Protein AF-A0A958XX95-F1 (afdb_monomer)

Radius of gyration: 17.13 Å; Cα contacts (8 Å, |Δi|>4): 70; chains: 1; bounding box: 40×29×41 Å

Foldseek 3Di:
DAEAEDLQDADQDDPVQPPDPVSVVVVVVSVVVVVVSVVCCVVHPYYQYQPVSNVDDPPPPVCVVVSVVSSVVSVVVCVVVVVVVVVCVVVVDDPPDPDDPPPPDDDDDDDDDDDDDPVVVVVVSVD

Mean predicted aligned error: 12.02 Å

Structure (mmCIF, N/CA/C/O backbone):
data_AF-A0A958XX95-F1
#
_entry.id   AF-A0A958XX95-F1
#
loop_
_atom_site.group_PDB
_atom_site.id
_atom_site.type_symbol
_atom_site.label_atom_id
_atom_site.label_alt_id
_atom_site.label_comp_id
_atom_site.label_asym_id
_atom_site.label_entity_id
_atom_site.label_seq_id
_atom_site.pdbx_PDB_ins_code
_atom_site.Cartn_x
_atom_site.Cartn_y
_atom_site.Cartn_z
_atom_site.occupancy
_atom_site.B_iso_or_equiv
_atom_site.auth_seq_id
_atom_site.auth_comp_id
_atom_site.auth_asym_id
_atom_site.auth_atom_id
_atom_site.pdbx_PDB_model_num
ATOM 1 N N . VAL A 1 1 ? 14.726 3.144 -13.491 1.00 84.94 1 VAL A N 1
ATOM 2 C CA . VAL A 1 1 ? 13.413 2.656 -13.025 1.00 84.94 1 VAL A CA 1
ATOM 3 C C . VAL A 1 1 ? 13.214 3.076 -11.586 1.00 84.94 1 VAL A C 1
ATOM 5 O O . VAL A 1 1 ? 14.090 2.810 -10.772 1.00 84.94 1 VAL A O 1
ATOM 8 N N . LEU A 1 2 ? 12.113 3.756 -11.286 1.00 90.56 2 LEU A N 1
ATOM 9 C CA . LEU A 1 2 ? 11.698 4.125 -9.940 1.00 90.56 2 LEU A CA 1
ATOM 10 C C . LEU A 1 2 ? 10.413 3.376 -9.585 1.00 90.56 2 LEU A C 1
ATOM 12 O O . LEU A 1 2 ? 9.389 3.536 -10.249 1.00 90.56 2 LEU A O 1
ATOM 16 N N . LEU A 1 3 ? 10.462 2.576 -8.523 1.00 91.69 3 LEU A N 1
ATOM 17 C CA . LEU A 1 3 ? 9.314 1.823 -8.025 1.00 91.69 3 LEU A CA 1
ATOM 18 C C . LEU A 1 3 ? 8.752 2.510 -6.779 1.00 91.69 3 LEU A C 1
ATOM 20 O O . LEU A 1 3 ? 9.494 2.837 -5.855 1.00 91.69 3 LEU A O 1
ATOM 24 N N . GLY A 1 4 ? 7.441 2.737 -6.756 1.00 90.88 4 GLY A N 1
ATOM 25 C CA . GLY A 1 4 ? 6.723 3.252 -5.594 1.00 90.88 4 GLY A CA 1
ATOM 26 C C . GLY A 1 4 ? 6.029 2.136 -4.822 1.00 90.88 4 GLY A C 1
ATOM 27 O O . GLY A 1 4 ? 5.458 1.227 -5.418 1.00 90.88 4 GLY A O 1
ATOM 28 N N . SER A 1 5 ? 6.023 2.238 -3.496 1.00 90.19 5 SER A N 1
ATOM 29 C CA . SER A 1 5 ? 5.194 1.408 -2.621 1.00 90.19 5 SER A CA 1
ATOM 30 C C . SER A 1 5 ? 4.270 2.313 -1.819 1.00 90.19 5 SER A C 1
ATOM 32 O O . SER A 1 5 ? 4.731 3.250 -1.164 1.00 90.19 5 SER A O 1
ATOM 34 N N . PHE A 1 6 ? 2.966 2.068 -1.908 1.00 91.31 6 PHE A N 1
ATOM 35 C CA . PHE A 1 6 ? 1.950 2.822 -1.193 1.00 91.31 6 PHE A CA 1
ATOM 36 C C . PHE A 1 6 ? 0.993 1.875 -0.475 1.00 91.31 6 PHE A C 1
ATOM 38 O O . PHE A 1 6 ? 0.090 1.297 -1.072 1.00 91.31 6 PHE A O 1
ATOM 45 N N . VAL A 1 7 ? 1.216 1.724 0.828 1.00 86.81 7 VAL A N 1
ATOM 46 C CA . VAL A 1 7 ? 0.512 0.749 1.676 1.00 86.81 7 VAL A CA 1
ATOM 47 C C . VAL A 1 7 ? -0.568 1.379 2.557 1.00 86.81 7 VAL A C 1
ATOM 49 O O . VAL A 1 7 ? -1.386 0.673 3.130 1.00 86.81 7 VAL A O 1
ATOM 52 N N . SER A 1 8 ? -0.614 2.711 2.632 1.00 83.19 8 SER A N 1
ATOM 53 C CA . SER A 1 8 ? -1.546 3.462 3.485 1.00 83.19 8 SER A CA 1
ATOM 54 C C . SER A 1 8 ? -2.790 3.915 2.717 1.00 83.19 8 SER A C 1
ATOM 56 O O . SER A 1 8 ? -3.177 5.084 2.771 1.00 83.19 8 SER A O 1
ATOM 58 N N . LEU A 1 9 ? -3.398 3.002 1.959 1.00 82.31 9 LEU A N 1
ATOM 59 C CA . LEU A 1 9 ? -4.644 3.279 1.247 1.00 82.31 9 LEU A CA 1
ATOM 60 C C . LEU A 1 9 ? -5.790 3.452 2.241 1.00 82.31 9 LEU A C 1
ATOM 62 O O . LEU A 1 9 ? -5.886 2.747 3.243 1.00 82.31 9 LEU A O 1
ATOM 66 N N . LYS A 1 10 ? -6.673 4.404 1.950 1.00 84.31 10 LYS A N 1
ATOM 67 C CA . LYS A 1 10 ? -7.851 4.672 2.771 1.00 84.31 10 LYS A CA 1
ATOM 68 C C . LYS A 1 10 ? -9.090 4.200 2.042 1.00 84.31 10 LYS A C 1
ATOM 70 O O . LYS A 1 10 ? -9.208 4.372 0.828 1.00 84.31 10 LYS A O 1
ATOM 75 N N . LYS A 1 11 ? -10.008 3.605 2.799 1.00 82.38 11 LYS A N 1
ATOM 76 C CA . LYS A 1 11 ? -11.297 3.171 2.268 1.00 82.38 11 LYS A CA 1
ATOM 77 C C . LYS A 1 11 ? -12.124 4.366 1.769 1.00 82.38 11 LYS A C 1
ATOM 79 O O . LYS A 1 11 ? -11.931 5.477 2.290 1.00 82.38 11 LYS A O 1
ATOM 84 N N . PRO A 1 12 ? -13.045 4.134 0.813 1.00 79.19 12 PRO A N 1
ATOM 85 C CA . PRO A 1 12 ? -14.030 5.124 0.390 1.00 79.19 12 PRO A CA 1
ATOM 86 C C . PRO A 1 12 ? -14.784 5.721 1.580 1.00 79.19 12 PRO A C 1
ATOM 88 O O . PRO A 1 12 ? -14.972 5.060 2.601 1.00 79.19 12 PRO A O 1
ATOM 91 N N . LEU A 1 13 ? -15.172 6.987 1.445 1.00 81.62 13 LEU A N 1
ATOM 92 C CA . LEU A 1 13 ? -15.806 7.751 2.509 1.00 81.62 13 LEU A CA 1
ATOM 93 C C . LEU A 1 13 ? -17.230 7.247 2.766 1.00 81.62 13 LEU A C 1
ATOM 95 O O . LEU A 1 13 ? -18.050 7.207 1.851 1.00 81.62 13 LEU A O 1
ATOM 99 N N . GLU A 1 14 ? -17.533 6.921 4.018 1.00 82.94 14 GLU A N 1
ATOM 100 C CA . GLU A 1 14 ? -18.892 6.617 4.459 1.00 82.94 14 GLU A CA 1
ATOM 101 C C . GLU A 1 14 ? -19.420 7.748 5.353 1.00 82.94 14 GLU A C 1
ATOM 103 O O . GLU A 1 14 ? -18.679 8.327 6.149 1.00 82.94 14 GLU A O 1
ATOM 108 N N . LYS A 1 15 ? -20.718 8.071 5.256 1.00 79.75 15 LYS A N 1
ATOM 109 C CA . LYS A 1 15 ? -21.339 9.167 6.030 1.00 79.75 15 LYS A CA 1
ATOM 110 C C . LYS A 1 15 ? -21.182 8.997 7.546 1.00 79.75 15 LYS A C 1
ATOM 112 O O . LYS A 1 15 ? -21.091 9.988 8.265 1.00 79.75 15 LYS A O 1
ATOM 117 N N . SER A 1 16 ? -21.118 7.755 8.024 1.00 80.06 16 SER A N 1
ATOM 118 C CA . SER A 1 16 ? -20.918 7.414 9.438 1.00 80.06 16 SER A CA 1
ATOM 119 C C . SER A 1 16 ? -19.543 7.836 9.980 1.00 80.06 16 SER A C 1
ATOM 121 O O . SER A 1 16 ? -19.377 7.992 11.188 1.00 80.06 16 SER A O 1
ATOM 123 N N . GLU A 1 17 ? -18.565 8.087 9.106 1.00 75.06 17 GLU A N 1
ATOM 124 C CA . GLU A 1 17 ? -17.189 8.443 9.476 1.00 75.06 17 GLU A CA 1
ATOM 125 C C . GLU A 1 17 ? -16.955 9.944 9.630 1.00 75.06 17 GLU A C 1
ATOM 127 O O . GLU A 1 17 ? -15.832 10.372 9.887 1.00 75.06 17 GLU A O 1
ATOM 132 N N . LEU A 1 18 ? -18.003 10.747 9.463 1.00 85.06 18 LEU A N 1
ATOM 133 C CA . LEU A 1 18 ? -17.980 12.193 9.671 1.00 85.06 18 LEU A CA 1
ATOM 134 C C . LEU A 1 18 ? -18.837 12.611 10.873 1.00 85.06 18 LEU A C 1
ATOM 136 O O . LEU A 1 18 ? -19.164 13.785 11.023 1.00 85.06 18 LEU A O 1
ATOM 140 N N . ALA A 1 19 ? -19.211 11.659 11.732 1.00 87.44 19 ALA A N 1
ATOM 141 C CA . ALA A 1 19 ? -20.126 11.894 12.845 1.00 87.44 19 ALA A CA 1
ATOM 142 C C . ALA A 1 19 ? -19.508 12.730 13.98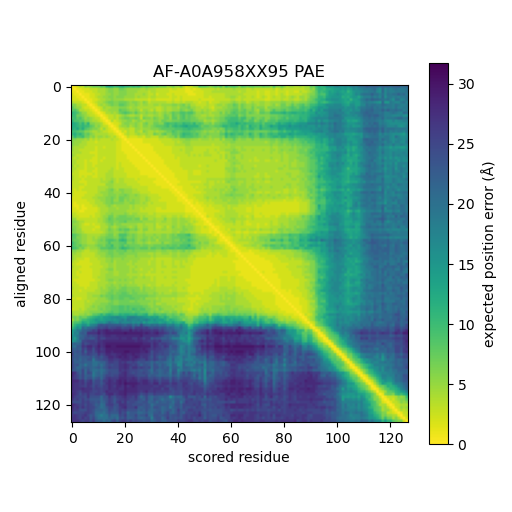2 1.00 87.44 19 ALA A C 1
ATOM 144 O O . ALA A 1 19 ? -20.231 13.321 14.780 1.00 87.44 19 ALA A O 1
ATOM 145 N N . SER A 1 20 ? -18.177 12.791 14.067 1.00 91.75 20 SER A N 1
ATOM 146 C CA . SER A 1 20 ? -17.445 13.527 15.102 1.00 91.75 20 SER A CA 1
ATOM 147 C C . SER A 1 20 ? -16.347 14.406 14.508 1.00 91.75 20 SER A C 1
ATOM 149 O O . SER A 1 20 ? -15.665 14.014 13.559 1.00 91.75 20 SER A O 1
ATOM 151 N N . THR A 1 21 ? -16.098 15.560 15.133 1.00 93.31 21 THR A N 1
ATOM 152 C CA . THR A 1 21 ? -14.984 16.465 14.807 1.00 93.31 21 THR A CA 1
ATOM 153 C C . THR A 1 21 ? -13.641 15.736 14.768 1.00 93.31 21 THR A C 1
ATOM 155 O O . THR A 1 21 ? -12.817 16.005 13.898 1.00 93.31 21 THR A O 1
ATOM 158 N N . LEU A 1 22 ? -13.423 14.771 15.667 1.00 92.38 22 LEU A N 1
ATOM 159 C CA . LEU A 1 22 ? -12.188 13.987 15.693 1.00 92.38 22 LEU A CA 1
ATOM 160 C C . LEU A 1 22 ? -12.067 13.080 14.460 1.00 92.38 22 LEU A C 1
ATOM 162 O O . LEU A 1 22 ? -10.991 12.975 13.874 1.00 92.38 22 LEU A O 1
ATOM 166 N N . GLN A 1 23 ? -13.169 12.465 14.025 1.00 89.88 23 GLN A N 1
ATOM 167 C CA . GLN A 1 23 ? -13.179 11.654 12.807 1.00 89.88 23 GLN A CA 1
ATOM 168 C C . GLN A 1 23 ? -12.968 12.522 11.559 1.00 89.88 23 GLN A C 1
ATOM 170 O O . GLN A 1 23 ? -12.189 12.152 10.681 1.00 89.88 23 GLN A O 1
ATOM 175 N N . LEU A 1 24 ? -13.574 13.713 11.525 1.00 91.62 24 LEU A N 1
ATOM 176 C CA . LEU A 1 24 ? -13.379 14.692 10.456 1.00 91.62 24 LEU A CA 1
ATOM 177 C C . LEU A 1 24 ? -11.910 15.134 10.346 1.00 91.62 24 LEU A C 1
ATOM 179 O O . LEU A 1 24 ? -11.354 15.131 9.249 1.00 91.62 24 LEU A O 1
ATOM 183 N N . ILE A 1 25 ? -11.261 15.466 11.468 1.00 93.62 25 ILE A N 1
ATOM 184 C CA . ILE A 1 25 ? -9.840 15.856 11.497 1.00 93.62 25 ILE A CA 1
ATOM 185 C C . ILE A 1 25 ? -8.951 14.705 11.015 1.00 93.62 25 ILE A C 1
ATOM 187 O O . ILE A 1 25 ? -8.077 14.917 10.172 1.00 93.62 25 ILE A O 1
ATOM 191 N N . ASN A 1 26 ? -9.196 13.481 11.493 1.00 89.19 26 ASN A N 1
ATOM 192 C CA . ASN A 1 26 ? -8.446 12.305 11.050 1.00 89.19 26 ASN A CA 1
ATOM 193 C C . ASN A 1 26 ? -8.589 12.089 9.539 1.00 89.19 26 ASN A C 1
ATOM 195 O O . ASN A 1 26 ? -7.596 11.850 8.855 1.00 89.19 26 ASN A O 1
ATOM 199 N N . ARG A 1 27 ? -9.799 12.261 8.992 1.00 89.19 27 ARG A N 1
ATOM 200 C CA . ARG A 1 27 ? -10.036 12.161 7.548 1.00 89.19 27 ARG A CA 1
ATOM 201 C C . ARG A 1 27 ? -9.374 13.274 6.745 1.00 89.19 27 ARG A C 1
ATOM 203 O O . ARG A 1 27 ? -8.801 12.987 5.696 1.00 89.19 27 ARG A O 1
ATOM 210 N N . ALA A 1 28 ? -9.386 14.510 7.235 1.00 92.44 28 ALA A N 1
ATOM 211 C CA . ALA A 1 28 ? -8.678 15.614 6.594 1.00 92.44 28 ALA A CA 1
ATOM 212 C C . ALA A 1 28 ? -7.156 15.377 6.564 1.00 92.44 28 ALA A C 1
ATOM 214 O O . ALA A 1 28 ? -6.505 15.620 5.544 1.00 92.44 28 ALA A O 1
ATOM 215 N N . SER A 1 29 ? -6.596 14.851 7.657 1.00 91.06 29 SER A N 1
ATOM 216 C CA . SER A 1 29 ? -5.178 14.488 7.755 1.00 91.06 29 SER A CA 1
ATOM 217 C C . SER A 1 29 ? -4.815 13.365 6.779 1.00 91.06 29 SER A C 1
ATOM 219 O O . SER A 1 29 ? -3.888 13.503 5.978 1.00 91.06 29 SER A O 1
ATOM 221 N N . ASP A 1 30 ? -5.611 12.294 6.767 1.00 88.81 30 ASP A N 1
ATOM 222 C CA . ASP A 1 30 ? -5.439 11.160 5.860 1.00 88.81 30 ASP A CA 1
ATOM 223 C C . ASP A 1 30 ? -5.473 11.593 4.387 1.00 88.81 30 ASP A C 1
ATOM 225 O O . ASP A 1 30 ? -4.608 11.201 3.600 1.00 88.81 30 ASP A O 1
ATOM 229 N N . LEU A 1 31 ? -6.430 12.449 4.012 1.00 90.25 31 LEU A N 1
ATOM 230 C CA . LEU A 1 31 ? -6.539 12.976 2.652 1.00 90.25 31 LEU A CA 1
ATOM 231 C C . LEU A 1 31 ? -5.333 13.845 2.280 1.00 90.25 31 LEU A C 1
ATOM 233 O O . LEU A 1 31 ? -4.808 13.733 1.171 1.00 90.25 31 LEU A O 1
ATOM 237 N N . SER A 1 32 ? -4.866 14.675 3.213 1.00 92.25 32 SER A N 1
ATOM 238 C CA . SER A 1 32 ? -3.681 15.514 3.016 1.00 92.25 32 SER A CA 1
ATOM 239 C C . SER A 1 32 ? -2.439 14.656 2.757 1.00 92.25 32 SER A C 1
ATOM 241 O O . SER A 1 32 ? -1.694 14.897 1.805 1.00 92.25 32 SER A O 1
ATOM 243 N N . PHE A 1 33 ? -2.250 13.596 3.547 1.00 89.88 33 PHE A N 1
ATOM 244 C CA . PHE A 1 33 ? -1.156 12.644 3.365 1.00 89.88 33 PHE A CA 1
ATOM 245 C C . PHE A 1 33 ? -1.245 11.895 2.025 1.00 89.88 33 PHE A C 1
ATOM 247 O O . PHE A 1 33 ? -0.242 11.751 1.311 1.00 89.88 33 PHE A O 1
ATOM 254 N N . MET A 1 34 ? -2.449 11.454 1.648 1.00 89.62 34 MET A N 1
ATOM 255 C CA . MET A 1 34 ? -2.694 10.805 0.361 1.00 89.62 34 MET A CA 1
ATOM 256 C C . MET A 1 34 ? -2.376 11.733 -0.813 1.00 89.62 34 MET A C 1
ATOM 258 O O . MET A 1 34 ? -1.679 11.312 -1.733 1.00 89.62 34 MET A O 1
ATOM 262 N N . ALA A 1 35 ? -2.819 12.992 -0.781 1.00 90.69 35 ALA A N 1
ATOM 263 C CA . ALA A 1 35 ? -2.595 13.952 -1.863 1.00 90.69 35 ALA A CA 1
ATOM 264 C C . ALA A 1 35 ? -1.099 14.176 -2.138 1.00 90.69 35 ALA A C 1
ATOM 266 O O . ALA A 1 35 ? -0.656 14.147 -3.290 1.00 90.69 35 ALA A O 1
ATOM 267 N N . VAL A 1 36 ? -0.300 14.320 -1.076 1.00 90.44 36 VAL A N 1
ATOM 268 C CA . VAL A 1 36 ? 1.160 14.467 -1.182 1.00 90.44 36 VAL A CA 1
ATOM 269 C C . VAL A 1 36 ? 1.811 13.198 -1.730 1.00 90.44 36 VAL A C 1
ATOM 271 O O . VAL A 1 36 ? 2.737 13.277 -2.537 1.00 90.44 36 VAL A O 1
ATOM 274 N N . SER A 1 37 ? 1.339 12.023 -1.315 1.00 89.56 37 SER A N 1
ATOM 275 C CA . SER A 1 37 ? 1.857 10.742 -1.807 1.00 89.56 37 SER A CA 1
ATOM 276 C C . SER A 1 37 ? 1.541 10.541 -3.291 1.00 89.56 37 SER A C 1
ATOM 278 O O . SER A 1 37 ? 2.446 10.271 -4.080 1.00 89.56 37 SER A O 1
ATOM 280 N N . VAL A 1 38 ? 0.292 10.784 -3.696 1.00 89.12 38 VAL A N 1
ATOM 281 C CA . VAL A 1 38 ? -0.164 10.676 -5.090 1.00 89.12 38 VAL A CA 1
ATOM 282 C C . VAL A 1 38 ? 0.608 11.622 -6.006 1.00 89.12 38 VAL A C 1
ATOM 284 O O . VAL A 1 38 ? 1.001 11.233 -7.106 1.00 89.12 38 VAL A O 1
ATOM 287 N N . TYR A 1 39 ? 0.922 12.832 -5.538 1.00 90.56 39 TYR A N 1
ATOM 288 C CA . TYR A 1 39 ? 1.744 13.772 -6.297 1.00 90.56 39 TYR A CA 1
ATOM 289 C C . TYR A 1 39 ? 3.129 13.206 -6.658 1.00 90.56 39 TYR A C 1
ATOM 291 O O . TYR A 1 39 ? 3.660 13.531 -7.721 1.00 90.56 39 TYR A O 1
ATOM 299 N N . LYS A 1 40 ? 3.706 12.333 -5.819 1.00 89.00 40 LYS A N 1
ATOM 300 C CA . LYS A 1 40 ? 5.011 11.695 -6.066 1.00 89.00 40 LYS A CA 1
ATOM 301 C C . LYS A 1 40 ? 4.930 10.554 -7.085 1.00 89.00 40 LYS A C 1
ATOM 303 O O . LYS A 1 40 ? 5.918 10.282 -7.762 1.00 89.00 40 LYS A O 1
ATOM 308 N N . PHE A 1 41 ? 3.765 9.921 -7.261 1.00 89.69 41 PHE A N 1
ATOM 309 C CA . PHE A 1 41 ? 3.597 8.761 -8.156 1.00 89.69 41 PHE A CA 1
ATOM 310 C C . PHE A 1 41 ? 3.822 9.087 -9.634 1.00 89.69 41 PHE A C 1
ATOM 312 O O . PHE A 1 41 ? 4.112 8.193 -10.431 1.00 89.69 41 PHE A O 1
ATOM 319 N N . LYS A 1 42 ? 3.745 10.369 -10.011 1.00 88.56 42 LYS A N 1
ATOM 320 C CA . LYS A 1 42 ? 4.089 10.824 -11.364 1.00 88.56 42 LYS A CA 1
ATOM 321 C C . LYS A 1 42 ? 5.550 10.554 -11.732 1.00 88.56 42 LYS A C 1
ATOM 323 O O . LYS A 1 42 ? 5.858 10.442 -12.910 1.00 88.56 42 LYS A O 1
ATOM 328 N N . TRP A 1 43 ? 6.434 10.454 -10.739 1.00 89.06 43 TRP A N 1
ATOM 329 C CA . TRP A 1 43 ? 7.852 10.177 -10.953 1.00 89.06 43 TRP A CA 1
ATOM 330 C C . TRP A 1 43 ? 8.189 8.687 -10.930 1.00 89.06 43 TRP A C 1
ATOM 332 O O . TRP A 1 43 ? 9.271 8.320 -11.376 1.00 89.06 43 TRP A O 1
ATOM 342 N N . CYS A 1 44 ? 7.295 7.841 -10.415 1.00 89.12 44 CYS A N 1
ATOM 343 C CA . CYS A 1 44 ? 7.499 6.396 -10.368 1.00 89.12 44 CYS A CA 1
ATOM 344 C C . CYS A 1 44 ? 7.091 5.758 -11.694 1.00 89.12 44 CYS A C 1
ATOM 346 O O . CYS A 1 44 ? 6.048 6.105 -12.231 1.00 89.12 44 CYS A O 1
ATOM 348 N N . ASP A 1 45 ? 7.836 4.780 -12.188 1.00 90.12 45 ASP A N 1
ATOM 349 C CA . ASP A 1 45 ? 7.466 4.011 -13.381 1.00 90.12 45 ASP A CA 1
ATOM 350 C C . ASP A 1 45 ? 6.349 3.006 -13.059 1.00 90.12 45 ASP A C 1
ATOM 352 O O . ASP A 1 45 ? 5.402 2.844 -13.825 1.00 90.12 45 ASP A O 1
ATOM 356 N N . LEU A 1 46 ? 6.397 2.413 -11.862 1.00 90.38 46 LEU A N 1
ATOM 357 C CA . LEU A 1 46 ? 5.380 1.500 -11.342 1.00 90.38 46 LEU A CA 1
ATOM 358 C C . LEU A 1 46 ? 5.121 1.786 -9.860 1.00 90.38 46 LEU A C 1
ATOM 360 O O . LEU A 1 46 ? 6.046 2.111 -9.117 1.00 90.38 46 LEU A O 1
ATOM 364 N N . VAL A 1 47 ? 3.866 1.657 -9.423 1.00 91.44 47 VAL A N 1
ATOM 365 C CA . VAL A 1 47 ? 3.477 1.791 -8.011 1.00 91.44 47 VAL A CA 1
ATOM 366 C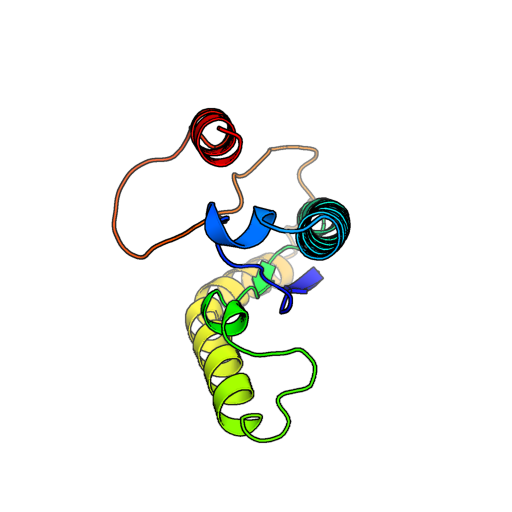 C . VAL A 1 47 ? 2.705 0.552 -7.559 1.00 91.44 47 VAL A C 1
ATOM 368 O O . VAL A 1 47 ? 1.724 0.142 -8.190 1.00 91.44 47 VAL A O 1
ATOM 371 N N . PHE A 1 48 ? 3.136 -0.036 -6.447 1.00 91.75 48 PHE A N 1
ATOM 372 C CA . PHE A 1 48 ? 2.422 -1.088 -5.731 1.00 91.75 48 PHE A CA 1
ATOM 373 C C . PHE A 1 48 ? 1.478 -0.441 -4.719 1.00 91.75 48 PHE A C 1
ATOM 375 O O . PHE A 1 48 ? 1.912 0.340 -3.876 1.00 91.75 48 PHE A O 1
ATOM 382 N N . ALA A 1 49 ? 0.185 -0.733 -4.846 1.00 90.56 49 ALA A N 1
ATOM 383 C CA . ALA A 1 49 ? -0.874 -0.110 -4.060 1.00 90.56 49 ALA A CA 1
ATOM 384 C C . ALA A 1 49 ? -2.012 -1.132 -3.865 1.00 90.56 49 ALA A C 1
ATOM 386 O O . ALA A 1 49 ? -3.012 -1.084 -4.587 1.00 90.56 49 ALA A O 1
ATOM 387 N N . PRO A 1 50 ? -1.834 -2.119 -2.969 1.00 89.81 50 PRO A N 1
ATOM 388 C CA . PRO A 1 50 ? -2.831 -3.155 -2.735 1.00 89.81 50 PRO A CA 1
ATOM 389 C C . PRO A 1 50 ? -4.038 -2.581 -1.994 1.00 89.81 50 PRO A C 1
ATOM 391 O O . PRO A 1 50 ? -3.940 -2.215 -0.825 1.00 89.81 50 PRO A O 1
ATOM 394 N N . SER A 1 51 ? -5.189 -2.527 -2.669 1.00 84.62 51 SER A N 1
ATOM 395 C CA . SER A 1 51 ? -6.440 -2.009 -2.103 1.00 84.62 51 SER A CA 1
ATOM 396 C C . SER A 1 51 ? -6.839 -2.732 -0.824 1.00 84.62 51 SER A C 1
ATOM 398 O O . SER A 1 51 ? -7.253 -2.082 0.118 1.00 84.62 51 SER A O 1
ATOM 400 N N . THR A 1 52 ? -6.639 -4.041 -0.726 1.00 86.19 52 THR A N 1
ATOM 401 C CA . THR A 1 52 ? -7.000 -4.841 0.455 1.00 86.19 52 THR A CA 1
ATOM 402 C C . THR A 1 52 ? -6.359 -4.363 1.761 1.00 86.19 52 THR A C 1
ATOM 404 O O . THR A 1 52 ? -6.916 -4.614 2.828 1.00 86.19 52 THR A O 1
ATOM 407 N N . LEU A 1 53 ? -5.250 -3.611 1.702 1.00 87.81 53 LEU A N 1
ATOM 408 C CA . LEU A 1 53 ? -4.565 -3.142 2.904 1.00 87.81 53 LEU A CA 1
ATOM 409 C C . LEU A 1 53 ? -5.339 -2.097 3.721 1.00 87.81 53 LEU A C 1
ATOM 411 O O . LEU A 1 53 ? -5.028 -1.925 4.896 1.00 87.81 53 LEU A O 1
ATOM 415 N N . TRP A 1 54 ? -6.371 -1.443 3.165 1.00 85.62 54 TRP A N 1
ATOM 416 C CA . TRP A 1 54 ? -7.161 -0.460 3.930 1.00 85.62 54 TRP A CA 1
ATOM 417 C C . TRP A 1 54 ? -7.894 -1.073 5.135 1.00 85.62 54 TRP A C 1
ATOM 419 O O . TRP A 1 54 ? -8.318 -0.337 6.024 1.00 85.62 54 TRP A O 1
ATOM 429 N N . GLN A 1 55 ? -8.062 -2.399 5.156 1.00 86.94 55 GLN A N 1
ATOM 430 C CA . GLN A 1 55 ? -8.758 -3.137 6.213 1.00 86.94 55 GLN A CA 1
ATOM 431 C C . GLN A 1 55 ? -7.901 -3.356 7.466 1.00 86.94 55 GLN A C 1
ATOM 433 O O . GLN A 1 55 ? -8.436 -3.740 8.507 1.00 86.94 55 GLN A O 1
ATOM 438 N N . PHE A 1 56 ? -6.591 -3.120 7.376 1.00 89.06 56 PHE A N 1
ATOM 439 C CA . PHE A 1 56 ? -5.658 -3.317 8.478 1.00 89.06 56 PHE A CA 1
ATOM 440 C C . PHE A 1 56 ? -5.269 -1.980 9.111 1.00 89.06 56 PHE A C 1
ATOM 442 O O . PHE A 1 56 ? -5.056 -0.970 8.437 1.00 89.06 56 PHE A O 1
ATOM 449 N N . GLY A 1 57 ? -5.161 -1.976 10.435 1.00 83.62 57 GLY A N 1
ATOM 450 C CA . GLY A 1 57 ? -4.596 -0.876 11.197 1.00 83.62 57 GLY A CA 1
ATOM 451 C C . GLY A 1 57 ? -3.077 -0.791 11.041 1.00 83.62 57 GLY A C 1
ATOM 452 O O . GLY A 1 57 ? -2.393 -1.784 10.804 1.00 83.62 57 GLY A O 1
ATOM 453 N N . ILE A 1 58 ? -2.524 0.406 11.260 1.00 81.94 58 ILE A N 1
ATOM 454 C CA . ILE A 1 58 ? -1.070 0.669 11.206 1.00 81.94 58 ILE A CA 1
ATOM 455 C C . ILE A 1 58 ? -0.290 -0.220 12.197 1.00 81.94 58 ILE A C 1
ATOM 457 O O . ILE A 1 58 ? 0.876 -0.527 11.970 1.00 81.94 58 ILE A O 1
ATOM 461 N N . PHE A 1 59 ? -0.943 -0.653 13.280 1.00 85.38 59 PHE A N 1
ATOM 462 C CA . PHE A 1 59 ? -0.350 -1.438 14.364 1.00 85.38 59 PHE A CA 1
ATOM 463 C C . PHE A 1 59 ? -0.938 -2.855 14.486 1.00 85.38 59 PHE A C 1
ATOM 465 O O . PHE A 1 59 ? -0.847 -3.460 15.554 1.00 85.38 59 PHE A O 1
ATOM 472 N N . ASP A 1 60 ? -1.531 -3.404 13.419 1.00 86.06 60 ASP A N 1
ATOM 473 C C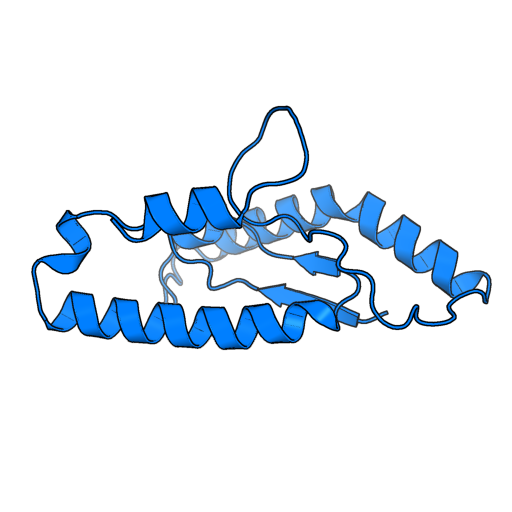A . ASP A 1 60 ? -2.120 -4.754 13.415 1.00 86.06 60 ASP A CA 1
ATOM 474 C C . ASP A 1 60 ? -1.050 -5.863 13.360 1.00 86.06 60 ASP A C 1
ATOM 476 O O . ASP A 1 60 ? -0.963 -6.658 12.426 1.00 86.06 60 ASP A O 1
ATOM 480 N N . THR A 1 61 ? -0.236 -5.962 14.412 1.00 88.31 61 THR A N 1
ATOM 481 C CA . THR A 1 61 ? 0.867 -6.933 14.524 1.00 88.31 61 THR A CA 1
ATOM 482 C C . THR A 1 61 ? 0.405 -8.391 14.550 1.00 88.31 61 THR A C 1
ATOM 484 O O . THR A 1 61 ? 1.165 -9.287 14.199 1.00 88.31 61 THR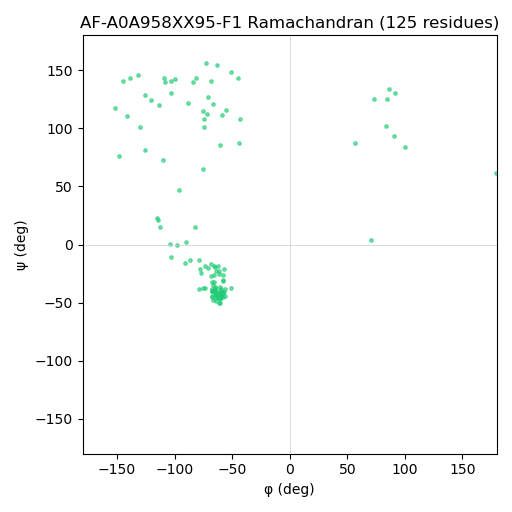 A O 1
ATOM 487 N N . LYS A 1 62 ? -0.852 -8.646 14.929 1.00 92.00 62 LYS A N 1
ATOM 488 C CA . LYS A 1 62 ? -1.444 -9.994 14.940 1.00 92.00 62 LYS A CA 1
ATOM 489 C C . LYS A 1 62 ? -1.757 -10.535 13.544 1.00 92.00 62 LYS A C 1
ATOM 491 O O . LYS A 1 62 ? -1.948 -11.734 13.409 1.00 92.00 62 LYS A O 1
ATOM 496 N N . LYS A 1 63 ? -1.843 -9.660 12.537 1.00 91.81 63 LYS A N 1
ATOM 497 C CA . LYS A 1 63 ? -2.229 -10.001 11.160 1.00 91.81 63 LYS A CA 1
ATOM 498 C C . LYS A 1 63 ? -1.079 -9.795 10.172 1.00 91.81 63 LYS A C 1
ATOM 500 O O . LYS A 1 63 ? -1.309 -9.616 8.982 1.00 91.81 63 LYS A O 1
ATOM 505 N N . VAL A 1 64 ? 0.163 -9.778 10.661 1.00 91.69 64 VAL A N 1
ATOM 506 C CA . VAL A 1 64 ? 1.354 -9.498 9.840 1.00 91.69 64 VAL A CA 1
ATOM 507 C C . VAL A 1 64 ? 1.471 -10.466 8.668 1.00 91.69 64 VAL A C 1
ATOM 509 O O . VAL A 1 64 ? 1.754 -10.020 7.560 1.00 91.69 64 VAL A O 1
ATOM 512 N N . ASP A 1 65 ? 1.184 -11.750 8.883 1.00 93.75 65 ASP A N 1
ATOM 513 C CA . ASP A 1 65 ? 1.243 -12.756 7.820 1.00 93.75 65 ASP A CA 1
ATOM 514 C C . ASP A 1 65 ? 0.191 -12.497 6.731 1.00 93.75 65 ASP A C 1
ATOM 516 O O . ASP A 1 65 ? 0.504 -12.535 5.542 1.00 93.75 65 ASP A O 1
ATOM 520 N N . GLU A 1 66 ? -1.039 -12.140 7.117 1.00 93.00 66 GLU A N 1
ATOM 521 C CA . GLU A 1 66 ? -2.113 -11.781 6.178 1.00 93.00 66 GLU A CA 1
ATOM 522 C C . GLU A 1 66 ? -1.768 -10.515 5.379 1.00 93.00 66 GLU A C 1
ATOM 524 O O . GLU A 1 66 ? -1.957 -10.462 4.163 1.00 93.00 66 GLU A O 1
ATOM 529 N N . ILE A 1 67 ? -1.222 -9.497 6.053 1.00 91.94 67 ILE A N 1
ATOM 530 C CA . ILE A 1 67 ? -0.788 -8.234 5.439 1.00 91.94 67 ILE A CA 1
ATOM 531 C C . ILE A 1 67 ? 0.346 -8.489 4.442 1.00 91.94 67 ILE A C 1
ATOM 533 O O . ILE A 1 67 ? 0.329 -7.957 3.326 1.00 91.94 67 ILE A O 1
ATOM 537 N N . TYR A 1 68 ? 1.325 -9.311 4.829 1.00 92.56 68 TYR A N 1
ATOM 538 C CA . TYR A 1 68 ? 2.433 -9.702 3.967 1.00 92.56 68 TYR A CA 1
ATOM 539 C C . TYR A 1 68 ? 1.922 -10.433 2.727 1.00 92.56 68 TYR A C 1
ATOM 541 O O . TYR A 1 68 ? 2.252 -10.038 1.607 1.00 92.56 68 TYR A O 1
ATOM 549 N N . GLN A 1 69 ? 1.065 -11.437 2.917 1.00 94.38 69 GLN A N 1
ATOM 550 C CA . GLN A 1 69 ? 0.501 -12.232 1.834 1.00 94.38 69 GLN A CA 1
ATOM 551 C C . GLN A 1 69 ? -0.299 -11.362 0.853 1.00 94.38 69 GLN A C 1
ATOM 553 O O . GLN A 1 69 ? -0.089 -11.439 -0.358 1.00 94.38 69 GLN A O 1
ATOM 558 N N . ALA A 1 70 ? -1.139 -10.454 1.360 1.00 92.25 70 ALA A N 1
ATOM 559 C CA . ALA A 1 70 ? -1.902 -9.522 0.533 1.00 92.25 70 ALA A CA 1
ATOM 560 C C . ALA A 1 70 ? -0.999 -8.617 -0.328 1.00 92.25 70 ALA A C 1
ATOM 562 O O . ALA A 1 70 ? -1.288 -8.365 -1.504 1.00 92.25 70 ALA A O 1
ATOM 563 N N . GLY A 1 71 ? 0.109 -8.132 0.243 1.00 91.38 71 GLY A N 1
ATOM 564 C CA . GLY A 1 71 ? 1.114 -7.358 -0.485 1.00 91.38 71 GLY A CA 1
ATOM 565 C C . GLY A 1 71 ? 1.857 -8.192 -1.531 1.00 91.38 71 GLY A C 1
ATOM 566 O O . GLY A 1 71 ? 2.021 -7.744 -2.669 1.00 91.38 71 GLY A O 1
ATOM 567 N N . TYR A 1 72 ? 2.261 -9.409 -1.163 1.00 94.00 72 TYR A N 1
ATOM 568 C CA . TYR A 1 72 ? 2.991 -10.339 -2.020 1.00 94.00 72 TYR A CA 1
ATOM 569 C C . TYR A 1 72 ? 2.176 -10.731 -3.254 1.00 94.00 72 TYR A C 1
ATOM 571 O O . TYR A 1 72 ? 2.633 -10.555 -4.381 1.00 94.00 72 TYR A O 1
ATOM 579 N N . GLU A 1 73 ? 0.927 -11.154 -3.069 1.00 94.44 73 GLU A N 1
ATOM 580 C CA . GLU A 1 73 ? 0.044 -11.521 -4.176 1.00 94.44 73 GLU A CA 1
ATOM 581 C C . GLU A 1 73 ? -0.202 -10.353 -5.134 1.00 94.44 73 GLU A C 1
ATOM 583 O O . GLU A 1 73 ? -0.204 -10.523 -6.356 1.00 94.44 73 GLU A O 1
ATOM 588 N N . HIS A 1 74 ? -0.380 -9.142 -4.598 1.00 93.50 74 HIS A N 1
ATOM 589 C CA . HIS A 1 74 ? -0.517 -7.947 -5.425 1.00 93.50 74 HIS A CA 1
ATOM 590 C C . HIS A 1 74 ? 0.754 -7.657 -6.229 1.00 93.50 74 HIS A C 1
ATOM 592 O O . HIS A 1 74 ? 0.663 -7.229 -7.382 1.00 93.50 74 HIS A O 1
ATOM 598 N N . ALA A 1 75 ? 1.931 -7.887 -5.644 1.00 93.12 75 ALA A N 1
ATOM 599 C CA . ALA A 1 75 ? 3.201 -7.727 -6.336 1.00 93.12 75 ALA A CA 1
ATOM 600 C C . ALA A 1 75 ? 3.374 -8.770 -7.449 1.00 93.12 75 ALA A C 1
ATOM 602 O O . ALA A 1 75 ? 3.701 -8.391 -8.572 1.00 93.12 75 ALA A O 1
ATOM 603 N N . CYS A 1 76 ? 3.065 -10.043 -7.181 1.00 94.25 76 CYS A N 1
ATOM 604 C CA . CYS A 1 76 ? 3.086 -11.114 -8.179 1.00 94.25 76 CYS A CA 1
ATOM 605 C C . CYS A 1 76 ? 2.181 -10.797 -9.375 1.00 94.25 76 CYS A C 1
ATOM 607 O O . CYS A 1 76 ? 2.625 -10.894 -10.514 1.00 94.25 76 CYS A O 1
ATOM 609 N N . ARG A 1 77 ? 0.956 -10.302 -9.142 1.00 93.94 77 ARG A N 1
ATOM 610 C CA . ARG A 1 77 ? 0.043 -9.868 -10.222 1.00 93.94 77 ARG A CA 1
ATOM 611 C C . ARG A 1 77 ? 0.585 -8.712 -11.069 1.00 93.94 77 ARG A C 1
ATOM 613 O O . ARG A 1 77 ? 0.140 -8.505 -12.192 1.00 93.94 77 ARG A O 1
ATOM 620 N N . LYS A 1 78 ? 1.512 -7.919 -10.530 1.00 91.75 78 LYS A N 1
ATOM 621 C CA . LYS A 1 78 ? 2.161 -6.804 -11.234 1.00 91.75 78 LYS A CA 1
ATOM 622 C C . LYS A 1 78 ? 3.528 -7.173 -11.810 1.00 91.75 78 LYS A C 1
ATOM 624 O O . LYS A 1 78 ? 4.147 -6.314 -12.438 1.00 91.75 78 LYS A O 1
ATOM 629 N N . MET A 1 79 ? 3.982 -8.413 -11.627 1.00 91.88 79 MET A N 1
ATOM 630 C CA . MET A 1 79 ? 5.308 -8.853 -12.048 1.00 91.88 79 MET A CA 1
ATOM 631 C C . MET A 1 79 ? 5.486 -8.735 -13.563 1.00 91.88 79 MET A C 1
ATOM 633 O O . MET A 1 79 ? 6.486 -8.181 -14.003 1.00 91.88 79 MET A O 1
ATOM 637 N N . ASP A 1 80 ? 4.484 -9.122 -14.355 1.00 91.50 80 ASP A N 1
ATOM 638 C CA . ASP A 1 80 ? 4.548 -9.021 -15.821 1.00 91.50 80 ASP A CA 1
ATOM 639 C C . ASP A 1 80 ? 4.768 -7.574 -16.284 1.00 91.50 80 ASP A C 1
ATOM 641 O O . ASP A 1 80 ? 5.609 -7.289 -17.138 1.00 91.50 80 ASP A O 1
ATOM 645 N N . LYS A 1 81 ? 4.065 -6.623 -15.651 1.00 89.94 81 LYS A N 1
ATOM 646 C CA . LYS A 1 81 ? 4.236 -5.186 -15.917 1.00 89.94 81 LYS A CA 1
ATOM 647 C C . LYS A 1 81 ? 5.630 -4.702 -15.513 1.00 89.94 81 LYS A C 1
ATOM 649 O O . LYS A 1 81 ? 6.208 -3.870 -16.206 1.00 89.94 81 LYS A O 1
ATOM 654 N N . LEU A 1 82 ? 6.167 -5.199 -14.397 1.00 91.44 82 LEU A N 1
ATOM 655 C CA . LEU A 1 82 ? 7.515 -4.860 -13.945 1.00 91.44 82 LEU A CA 1
ATOM 656 C C . LEU A 1 82 ? 8.578 -5.369 -14.927 1.00 91.44 82 LEU A C 1
ATOM 658 O O . LEU A 1 82 ? 9.471 -4.606 -15.289 1.00 91.44 82 LEU A O 1
ATOM 662 N N . MET A 1 83 ? 8.461 -6.619 -15.378 1.00 91.00 83 MET A N 1
ATOM 663 C CA . MET A 1 83 ? 9.386 -7.226 -16.339 1.00 91.00 83 MET A CA 1
ATOM 664 C C . MET A 1 83 ? 9.399 -6.453 -17.659 1.00 91.00 83 MET A C 1
ATOM 666 O O . MET A 1 83 ? 10.469 -6.053 -18.111 1.00 91.00 83 MET A O 1
ATOM 670 N N . ALA A 1 84 ? 8.223 -6.106 -18.193 1.00 89.06 84 ALA A N 1
ATOM 671 C CA . ALA A 1 84 ? 8.115 -5.291 -19.403 1.00 89.06 84 ALA A CA 1
ATOM 672 C C . ALA A 1 84 ? 8.817 -3.922 -19.269 1.00 89.06 84 ALA A C 1
ATOM 674 O O . ALA A 1 84 ? 9.509 -3.477 -20.183 1.00 89.06 84 ALA A O 1
ATOM 675 N N . ILE A 1 85 ? 8.689 -3.249 -18.116 1.00 87.69 85 ILE A N 1
ATOM 676 C CA . ILE A 1 85 ? 9.382 -1.971 -17.861 1.00 87.69 85 ILE A CA 1
ATOM 677 C C . ILE A 1 85 ? 10.905 -2.167 -17.821 1.00 87.69 85 ILE A C 1
ATOM 679 O O . ILE A 1 85 ? 11.649 -1.334 -18.343 1.00 87.69 85 ILE A O 1
ATOM 683 N N . LEU A 1 86 ? 11.383 -3.245 -17.196 1.00 87.94 86 LEU A N 1
ATOM 684 C CA . LEU A 1 86 ? 12.814 -3.531 -17.086 1.00 87.94 86 LEU A CA 1
ATOM 685 C C . LEU A 1 86 ? 13.441 -3.867 -18.445 1.00 87.94 86 LEU A C 1
ATOM 687 O O . LEU A 1 86 ? 14.542 -3.395 -18.725 1.00 87.94 86 LEU A O 1
ATOM 691 N N . GLU A 1 87 ? 12.738 -4.603 -19.304 1.00 86.50 87 GLU A N 1
ATOM 692 C CA . GLU A 1 87 ? 13.191 -4.934 -20.661 1.00 86.50 87 GLU A CA 1
ATOM 693 C C . GLU A 1 87 ? 13.383 -3.680 -21.527 1.00 86.50 87 GLU A C 1
ATOM 695 O O . GLU A 1 87 ? 14.431 -3.511 -22.155 1.00 86.50 87 GLU A O 1
ATOM 700 N N . VAL A 1 88 ? 12.425 -2.744 -21.491 1.00 80.56 88 VAL A N 1
ATOM 701 C CA . VAL A 1 88 ? 12.515 -1.459 -22.213 1.00 80.56 88 VAL A CA 1
ATOM 702 C C . VAL A 1 88 ? 13.721 -0.637 -21.747 1.00 80.56 88 VAL A C 1
ATOM 704 O O . VAL A 1 88 ? 14.395 0.016 -22.547 1.00 80.56 88 VAL A O 1
ATOM 707 N N . VAL A 1 89 ? 14.032 -0.688 -20.451 1.00 78.00 89 VAL A N 1
ATOM 708 C CA . VAL A 1 89 ? 15.164 0.043 -19.866 1.00 78.00 89 VAL A CA 1
ATOM 709 C C . VAL A 1 89 ? 16.502 -0.597 -20.241 1.00 78.00 89 VAL A C 1
ATOM 711 O O . VAL A 1 89 ? 17.465 0.124 -20.502 1.00 78.00 89 VAL A O 1
ATOM 714 N N . GLN A 1 90 ? 16.573 -1.928 -20.306 1.00 69.50 90 GLN A N 1
ATOM 715 C CA . GLN A 1 90 ? 17.788 -2.652 -20.696 1.00 69.50 90 GLN A CA 1
ATOM 716 C C . GLN A 1 90 ? 18.149 -2.456 -22.177 1.00 69.50 90 GLN A C 1
ATOM 718 O O . GLN A 1 90 ? 19.327 -2.472 -22.523 1.00 69.50 90 GLN A O 1
ATOM 723 N N . GLN A 1 91 ? 17.168 -2.183 -23.040 1.00 65.56 91 GLN A N 1
ATOM 724 C CA . GLN A 1 91 ? 17.372 -1.926 -24.473 1.00 65.56 91 GLN A CA 1
ATOM 725 C C . GLN A 1 91 ? 17.798 -0.473 -24.793 1.00 65.56 91 GLN A C 1
ATOM 727 O O . GLN A 1 91 ? 17.743 -0.037 -25.943 1.00 65.56 91 GLN A O 1
ATOM 732 N N . GLY A 1 92 ? 18.228 0.307 -23.792 1.00 56.81 92 GLY A N 1
ATOM 733 C CA . GLY A 1 92 ? 18.863 1.620 -23.981 1.00 56.81 92 GLY A CA 1
ATOM 734 C C . GLY A 1 92 ? 17.941 2.749 -24.460 1.00 56.81 92 GLY A C 1
ATOM 735 O O . GLY A 1 92 ? 18.401 3.872 -24.663 1.00 56.81 92 GLY A O 1
ATOM 736 N N . THR A 1 93 ? 16.637 2.500 -24.601 1.00 53.84 93 THR A N 1
ATOM 737 C CA . THR A 1 93 ? 15.675 3.486 -25.110 1.00 53.84 93 THR A CA 1
ATOM 738 C C . THR A 1 93 ? 14.745 3.946 -23.995 1.00 53.84 93 THR A C 1
ATOM 740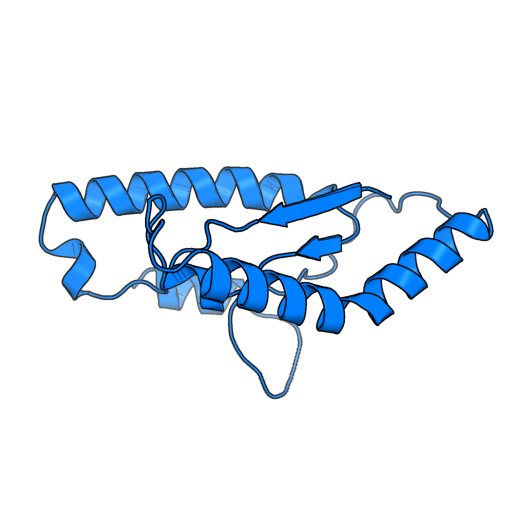 O O . THR A 1 93 ? 13.566 3.618 -23.966 1.00 53.84 93 THR A O 1
ATOM 743 N N . MET A 1 94 ? 15.259 4.758 -23.072 1.00 42.22 94 MET A N 1
ATOM 744 C CA . MET A 1 94 ? 14.394 5.565 -22.211 1.00 42.22 94 MET A CA 1
ATOM 745 C C . MET A 1 94 ? 14.792 7.036 -22.296 1.00 42.22 94 MET A C 1
ATOM 747 O O . MET A 1 94 ? 15.474 7.573 -21.427 1.00 42.22 94 MET A O 1
ATOM 751 N N . ARG A 1 95 ? 14.325 7.715 -23.353 1.00 49.34 95 ARG A N 1
ATOM 752 C CA . ARG A 1 95 ? 14.105 9.162 -23.265 1.00 49.34 95 ARG A CA 1
ATOM 753 C C . ARG A 1 95 ? 12.830 9.359 -22.459 1.00 49.34 95 ARG A C 1
ATOM 755 O O . ARG A 1 95 ? 11.763 8.920 -22.879 1.00 49.34 95 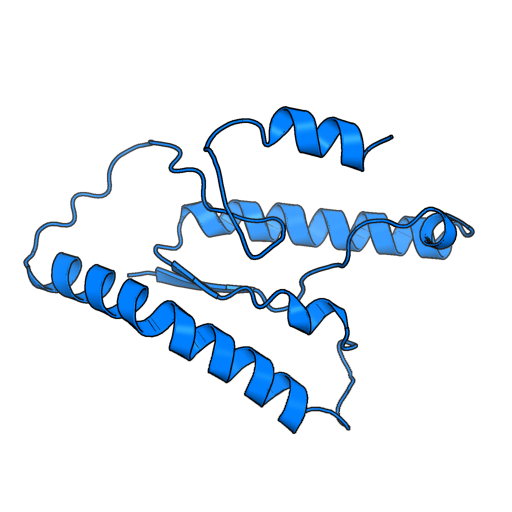ARG A O 1
ATOM 762 N N . ARG A 1 96 ? 12.963 9.960 -21.276 1.00 45.84 96 ARG A N 1
ATOM 763 C CA . ARG A 1 96 ? 11.836 10.346 -20.423 1.00 45.84 96 ARG A CA 1
ATOM 764 C C . ARG A 1 96 ? 10.907 11.233 -21.269 1.00 45.84 96 ARG A C 1
ATOM 766 O O . ARG A 1 96 ? 11.365 12.298 -21.669 1.00 45.84 96 ARG A O 1
ATOM 773 N N . PRO A 1 97 ? 9.659 10.835 -21.563 1.00 39.69 97 PRO A N 1
ATOM 774 C CA . PRO A 1 97 ? 8.759 11.732 -22.259 1.00 39.69 97 PRO A CA 1
ATOM 775 C C . PRO A 1 97 ? 8.446 12.898 -21.321 1.00 39.69 97 PRO A C 1
ATOM 777 O O . PRO A 1 97 ? 7.955 12.698 -20.204 1.00 39.69 97 PRO A O 1
ATOM 780 N N . GLU A 1 98 ? 8.759 14.118 -21.755 1.00 43.28 98 GLU A N 1
ATOM 781 C CA . GLU A 1 98 ? 8.169 15.311 -21.168 1.00 43.28 98 GLU A CA 1
ATOM 782 C C . GLU A 1 98 ? 6.647 15.227 -21.328 1.00 43.28 98 GLU A C 1
ATOM 784 O O . GLU A 1 98 ? 6.103 15.336 -22.417 1.00 43.28 98 GLU A O 1
ATOM 789 N N . THR A 1 99 ? 5.967 15.054 -20.197 1.00 43.97 99 THR A N 1
ATOM 790 C CA . THR A 1 99 ? 4.560 15.412 -19.988 1.00 43.97 99 THR A CA 1
ATOM 791 C C . THR A 1 99 ? 3.555 14.770 -20.954 1.00 43.97 99 THR A C 1
ATOM 793 O O . THR A 1 99 ? 3.088 15.372 -21.913 1.00 43.97 99 THR A O 1
ATOM 796 N N . GLY A 1 100 ? 3.094 13.574 -20.601 1.00 30.73 100 GLY A N 1
ATOM 797 C CA . GLY A 1 100 ? 1.826 13.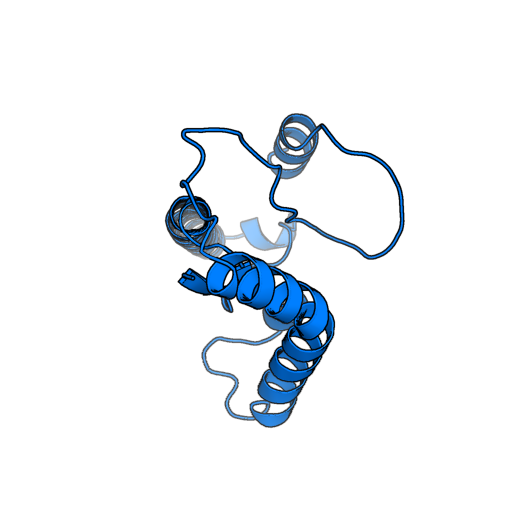033 -21.078 1.00 30.73 100 GLY A CA 1
ATOM 798 C C . GLY A 1 100 ? 1.173 12.291 -19.928 1.00 30.73 100 GLY A C 1
ATOM 799 O O . GLY A 1 100 ? 1.702 11.279 -19.476 1.00 30.73 100 GLY A O 1
ATOM 800 N N . ALA A 1 101 ? 0.076 12.833 -19.403 1.00 32.97 101 ALA A N 1
ATOM 801 C CA . ALA A 1 101 ? -0.740 12.204 -18.377 1.00 32.97 101 ALA A CA 1
ATOM 802 C C . ALA A 1 101 ? -1.294 10.870 -18.903 1.00 32.97 101 ALA A C 1
ATOM 804 O O . ALA A 1 101 ? -2.399 10.812 -19.430 1.00 32.97 101 ALA A O 1
ATOM 805 N N . THR A 1 102 ? -0.521 9.793 -18.782 1.00 30.09 102 THR A N 1
ATOM 806 C CA . THR A 1 102 ? -1.076 8.446 -18.803 1.00 30.09 102 THR A CA 1
ATOM 807 C C . THR A 1 102 ? -1.753 8.259 -17.459 1.00 30.09 102 THR A C 1
ATOM 809 O 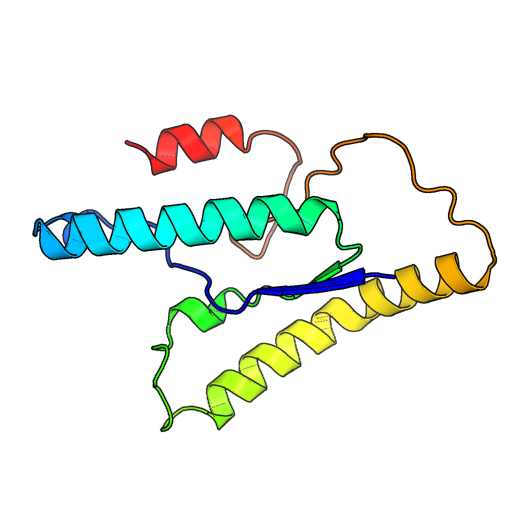O . THR A 1 102 ? -1.125 8.256 -16.402 1.00 30.09 102 THR A O 1
ATOM 812 N N . GLU A 1 103 ? -3.074 8.261 -17.538 1.00 35.41 103 GLU A N 1
ATOM 813 C CA . GLU A 1 103 ? -4.068 7.996 -16.510 1.00 35.41 103 GLU A CA 1
ATOM 814 C C . GLU A 1 103 ? -3.642 6.756 -15.699 1.00 35.41 103 GLU A C 1
ATOM 816 O O . GLU A 1 103 ? -3.944 5.621 -16.052 1.00 35.41 103 GLU A O 1
ATOM 821 N N . LYS A 1 104 ? -2.836 6.956 -14.646 1.00 38.75 104 LYS A N 1
ATOM 822 C CA . LYS A 1 104 ? -2.427 5.876 -13.744 1.00 38.75 104 LYS A CA 1
ATOM 823 C C . LYS A 1 104 ? -3.623 5.539 -12.869 1.00 38.75 104 LYS A C 1
ATOM 825 O O . LYS A 1 104 ? -3.935 6.267 -11.930 1.00 38.75 104 LYS A O 1
ATOM 830 N N . GLU A 1 105 ? -4.292 4.456 -13.239 1.00 33.75 105 GLU A N 1
ATOM 831 C CA . GLU A 1 105 ? -5.418 3.841 -12.543 1.00 33.75 105 GLU A CA 1
ATOM 832 C C . GLU A 1 105 ? -5.198 3.767 -11.026 1.00 33.75 105 GLU A C 1
ATOM 834 O O . GLU A 1 105 ? -4.408 2.949 -10.559 1.00 33.75 105 GLU A O 1
ATOM 839 N N . ILE A 1 106 ? -5.935 4.595 -10.276 1.00 38.06 106 ILE A N 1
ATOM 840 C CA . ILE A 1 106 ? -6.581 4.286 -8.985 1.00 38.06 106 ILE A CA 1
ATOM 841 C C . ILE A 1 106 ? -7.814 5.222 -8.937 1.00 38.06 106 ILE A C 1
ATOM 843 O O . ILE A 1 106 ? -7.598 6.435 -8.989 1.00 38.06 106 ILE A O 1
ATOM 847 N N . PRO A 1 107 ? -9.086 4.751 -8.889 1.00 41.22 107 PRO A N 1
ATOM 848 C CA . PRO A 1 107 ? -9.566 3.856 -7.833 1.00 41.22 107 PRO A CA 1
ATOM 849 C C . PRO A 1 107 ? -10.605 2.791 -8.248 1.00 41.22 107 PRO A C 1
ATOM 851 O O . PRO A 1 107 ? -11.589 3.095 -8.920 1.00 41.22 107 PRO A O 1
ATOM 854 N N . GLY A 1 108 ? -10.451 1.595 -7.675 1.00 43.09 108 GLY A N 1
ATOM 855 C CA . GLY A 1 108 ? -11.534 0.625 -7.497 1.00 43.09 108 GLY A CA 1
ATOM 856 C C . GLY A 1 108 ? -11.821 -0.288 -8.691 1.00 43.09 108 GLY A C 1
ATOM 857 O O . GLY A 1 108 ? -12.150 0.186 -9.770 1.00 43.09 108 GLY A O 1
ATOM 858 N N . GLU A 1 109 ? -11.781 -1.581 -8.375 1.00 36.03 109 GLU A N 1
ATOM 859 C CA . GLU A 1 109 ? -12.459 -2.708 -9.025 1.00 36.03 109 GLU A CA 1
ATOM 860 C C . GLU A 1 109 ? -11.832 -3.415 -10.232 1.00 36.03 109 GLU A C 1
ATOM 862 O O . GLU A 1 109 ? -11.359 -2.839 -11.209 1.00 36.03 109 GLU A O 1
ATOM 867 N N . ASP A 1 110 ? -11.890 -4.740 -10.086 1.00 36.66 110 ASP A N 1
ATOM 868 C CA . ASP A 1 110 ? -12.059 -5.721 -11.138 1.00 36.66 110 ASP A CA 1
ATOM 869 C C . ASP A 1 110 ? -13.165 -5.302 -12.119 1.00 36.66 110 ASP A C 1
ATOM 871 O O . ASP A 1 110 ? -14.215 -4.810 -11.719 1.00 36.66 110 ASP A O 1
ATOM 875 N N . GLY A 1 111 ? -12.962 -5.601 -13.400 1.00 37.34 111 GLY A N 1
ATOM 876 C CA . GLY A 1 111 ? -14.063 -5.712 -14.356 1.00 37.34 111 GLY A CA 1
ATOM 877 C C . GLY A 1 111 ? -14.454 -4.433 -15.098 1.00 37.34 111 GLY A C 1
ATOM 878 O O . GLY A 1 111 ? -15.359 -3.712 -14.707 1.00 37.34 111 GLY A O 1
ATOM 879 N N . ASP A 1 112 ? -13.846 -4.302 -16.275 1.00 33.97 112 ASP A N 1
ATOM 880 C CA . ASP A 1 112 ? -14.450 -3.809 -17.517 1.00 33.97 112 ASP A CA 1
ATOM 881 C C . ASP A 1 112 ? -14.777 -2.301 -17.685 1.00 33.97 112 ASP A C 1
ATOM 883 O O . ASP A 1 112 ? -15.578 -1.679 -16.994 1.00 33.97 112 ASP A O 1
ATOM 887 N N . SER A 1 113 ? -14.221 -1.782 -18.785 1.00 35.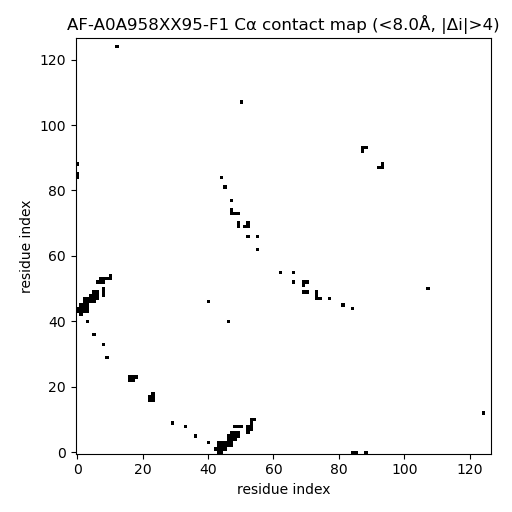47 113 SER A N 1
ATOM 888 C CA . SER A 1 113 ? -14.722 -0.691 -19.628 1.00 35.47 113 SER A CA 1
ATOM 889 C C . SER A 1 113 ? -14.481 0.796 -19.276 1.00 35.47 113 SER A C 1
ATOM 891 O O . SER A 1 113 ? -15.262 1.480 -18.621 1.00 35.47 113 SER A O 1
ATOM 893 N N . LYS A 1 114 ? -13.495 1.306 -20.035 1.00 33.66 114 LYS A N 1
ATOM 894 C CA . LYS A 1 114 ? -13.328 2.623 -20.694 1.00 33.66 114 LYS A CA 1
ATOM 895 C C . LYS A 1 114 ? -12.605 3.767 -19.948 1.00 33.66 114 LYS A C 1
ATOM 897 O O . LYS A 1 114 ? -12.953 4.106 -18.820 1.00 33.66 114 LYS A O 1
ATOM 902 N N . PRO A 1 115 ? -11.627 4.418 -20.624 1.00 36.25 115 PRO A N 1
ATOM 903 C CA . PRO A 1 115 ? -10.819 5.496 -20.062 1.00 36.25 115 PRO A CA 1
ATOM 904 C C . PRO A 1 115 ? -11.552 6.843 -20.125 1.00 36.25 115 PRO A C 1
ATOM 906 O O . PRO A 1 115 ? -12.230 7.152 -21.107 1.00 36.25 115 PRO A O 1
ATOM 909 N N . GLY A 1 116 ? -11.362 7.666 -19.094 1.00 39.00 116 GLY A N 1
ATOM 910 C CA . GLY A 1 116 ? -11.764 9.067 -19.086 1.00 39.00 116 GLY A CA 1
ATOM 911 C C . GLY A 1 116 ? -13.066 9.372 -18.350 1.00 39.00 116 GLY A C 1
ATOM 912 O O . GLY A 1 116 ? -14.094 9.547 -18.989 1.00 39.00 116 GLY A O 1
ATOM 913 N N . THR A 1 117 ? -13.017 9.537 -17.017 1.00 43.25 117 THR A N 1
ATOM 914 C CA . THR A 1 117 ? -13.726 10.613 -16.259 1.00 43.25 117 THR A CA 1
ATOM 915 C C . THR A 1 117 ? -13.494 10.537 -14.734 1.00 43.25 117 THR A C 1
ATOM 917 O O . THR A 1 117 ? -14.410 10.451 -13.916 1.00 43.25 117 THR A O 1
ATOM 920 N N . TRP A 1 118 ? -12.244 10.668 -14.291 1.00 41.62 118 TRP A N 1
ATOM 921 C CA . TRP A 1 118 ? -11.893 10.796 -12.861 1.00 41.62 118 TRP A CA 1
ATOM 922 C C . TRP A 1 118 ? -12.411 12.104 -12.237 1.00 41.62 118 TRP A C 1
ATOM 924 O O . TRP A 1 118 ? -12.718 12.146 -11.047 1.00 41.62 118 TRP A O 1
ATOM 934 N N . ARG A 1 119 ? -12.606 13.160 -13.041 1.00 38.19 119 ARG A N 1
ATOM 935 C CA . ARG A 1 119 ? -13.235 14.419 -12.593 1.00 38.19 119 ARG A CA 1
ATOM 936 C C . ARG A 1 119 ? -14.710 14.252 -12.206 1.00 38.19 119 ARG A C 1
ATOM 938 O O . ARG A 1 119 ? -15.170 14.934 -11.293 1.00 38.19 119 ARG A O 1
ATOM 945 N N . SER A 1 120 ? -15.433 13.342 -12.858 1.00 35.56 120 SER A N 1
ATOM 946 C CA . SER A 1 120 ? -16.844 13.069 -12.556 1.00 35.56 120 SER A CA 1
ATOM 947 C C . SER A 1 120 ? -16.987 12.179 -11.318 1.00 35.56 120 SER A C 1
ATOM 949 O O . SER A 1 120 ? -17.833 12.459 -10.472 1.00 35.56 120 SER A O 1
ATOM 951 N N . LYS A 1 121 ? -16.097 11.186 -11.142 1.00 42.88 121 LYS A N 1
ATOM 952 C CA . LYS A 1 121 ? -16.039 10.354 -9.922 1.00 42.88 121 LYS A CA 1
ATOM 953 C C . LYS A 1 121 ? -15.650 11.160 -8.672 1.00 42.88 121 LYS A C 1
ATOM 955 O O . LYS A 1 121 ? -16.227 10.934 -7.616 1.00 42.88 121 LYS A O 1
ATOM 960 N N . LEU A 1 122 ? -14.756 12.152 -8.782 1.00 41.38 122 LEU A N 1
ATOM 961 C CA . LEU A 1 122 ? -14.392 13.034 -7.658 1.00 41.38 122 LEU A CA 1
ATOM 962 C C . LEU A 1 122 ? -15.544 13.935 -7.189 1.00 41.38 122 LEU A C 1
ATOM 964 O O . LEU A 1 122 ? -15.669 14.159 -5.992 1.00 41.38 122 LEU A O 1
ATOM 968 N N . LYS A 1 123 ? -16.413 14.411 -8.092 1.00 35.66 123 LYS A N 1
ATOM 969 C CA . LYS A 1 123 ? -17.622 15.158 -7.695 1.00 35.66 123 LYS A CA 1
ATOM 970 C C . LYS A 1 123 ? -18.640 14.288 -6.953 1.00 35.66 123 LYS A C 1
ATOM 972 O O . LYS A 1 123 ? -19.318 14.807 -6.079 1.00 35.66 123 LYS A O 1
ATOM 977 N N . GLY A 1 124 ? -18.723 12.995 -7.273 1.00 35.62 124 GLY A N 1
ATOM 978 C CA . GLY A 1 124 ? -19.576 12.041 -6.555 1.00 35.62 124 GLY A CA 1
ATOM 979 C C . GLY A 1 124 ? -18.998 11.559 -5.220 1.00 35.62 124 GLY A C 1
ATOM 980 O O . GLY A 1 124 ? -19.750 11.110 -4.371 1.00 35.62 124 GLY A O 1
ATOM 981 N N . LEU A 1 125 ? -17.679 11.662 -5.017 1.00 39.78 125 LEU A N 1
ATOM 982 C CA . LEU A 1 125 ? -17.022 11.305 -3.750 1.00 39.78 125 LEU A CA 1
ATOM 983 C C . LEU A 1 125 ? -16.997 12.461 -2.729 1.00 39.78 125 LEU A C 1
ATOM 985 O O . LEU A 1 125 ? -16.654 12.244 -1.570 1.00 39.78 125 LEU A O 1
ATOM 989 N N . LEU A 1 126 ? -17.298 13.685 -3.178 1.00 36.88 126 LEU A N 1
ATOM 990 C CA . LEU A 1 126 ? -17.299 14.922 -2.386 1.00 36.88 126 LEU A CA 1
ATOM 991 C C . LEU A 1 126 ? -18.711 15.421 -2.010 1.00 36.88 126 LEU A C 1
ATOM 993 O O . LEU A 1 126 ? -18.806 16.461 -1.359 1.00 36.88 126 LEU A O 1
ATOM 997 N N . LEU A 1 127 ? -19.779 14.713 -2.407 1.00 32.06 127 LEU A N 1
ATOM 998 C CA . LEU A 1 127 ? -21.183 15.034 -2.103 1.00 32.06 127 LEU A CA 1
ATOM 999 C C . LEU A 1 127 ? -21.915 13.844 -1.471 1.00 32.06 127 LEU A C 1
ATOM 1001 O O . LEU A 1 127 ? -21.824 12.735 -2.036 1.00 32.06 127 LEU A O 1
#

Secondary structure (DSSP, 8-state):
--EEE-----PPP-GGGGSSHHHHHHHHHHHHHHHHHHHHHTT-SEEE--GGGGGS-TT-GGGHHHHHHHHHHHHHHTHHHHHHHHHHHHTT-----S--------S--SS------HHHHHHHH--

Sequence (127 aa):
VLLGSFVSLKKPLEKSELASTLQLINRASDLSFMAVSVYKFKWCDLVFAPSTLWQFGIFDTKKVDEIYQAGYEHACRKMDKLMAILEVVQQGTMRRPETGATEKEIPGEDGDSKPGTWRSKLKGLLL

Solvent-accessible surface area (backbone atoms only — not comparable to full-atom values): 8208 Å² total; per-residue (Å²): 138,41,79,40,80,47,68,84,51,75,71,83,89,54,80,81,57,59,77,41,73,68,41,41,51,51,49,54,50,52,50,54,55,47,53,60,52,57,66,53,51,78,73,29,79,45,70,50,62,50,72,78,43,40,82,56,60,99,78,49,72,92,45,48,68,61,54,48,49,52,49,50,56,50,48,58,76,42,41,68,62,51,50,55,55,50,53,47,55,73,70,74,65,70,79,79,77,82,84,73,90,71,83,74,89,77,83,85,80,84,80,86,87,84,87,88,60,69,73,60,53,51,57,60,75,74,103

pLDDT: mean 74.42, std 22.8, range [30.09, 94.44]